Protein AF-A0A655S764-F1 (afdb_monomer_lite)

Structure (mmCIF, N/CA/C/O backbone):
data_AF-A0A655S764-F1
#
_entry.id   AF-A0A655S764-F1
#
loop_
_atom_site.group_PDB
_atom_site.id
_atom_site.type_symbol
_atom_site.label_atom_id
_atom_site.label_alt_id
_atom_site.label_comp_id
_atom_site.label_asym_id
_atom_site.label_entity_id
_atom_site.label_seq_id
_atom_site.pdbx_PDB_ins_code
_atom_site.Cartn_x
_atom_site.Cartn_y
_atom_site.Cartn_z
_atom_site.occupancy
_atom_site.B_iso_or_equiv
_atom_site.auth_seq_id
_atom_site.auth_comp_id
_atom_site.auth_asym_id
_atom_site.auth_atom_id
_atom_site.pdbx_PDB_model_num
ATOM 1 N N . MET A 1 1 ? -1.999 -10.473 -7.820 1.00 70.88 1 MET A N 1
ATOM 2 C CA . MET A 1 1 ? -1.088 -10.090 -6.721 1.00 70.88 1 MET A CA 1
ATOM 3 C C . MET A 1 1 ? -1.193 -8.606 -6.363 1.00 70.88 1 MET A C 1
ATOM 5 O O . MET A 1 1 ? -2.042 -8.301 -5.543 1.00 70.88 1 MET A O 1
ATOM 9 N N . ALA A 1 2 ? -0.481 -7.666 -7.001 1.00 78.88 2 ALA A N 1
ATOM 10 C CA . ALA A 1 2 ? -0.452 -6.256 -6.553 1.00 78.88 2 ALA A CA 1
ATOM 11 C C . ALA A 1 2 ? -1.817 -5.533 -6.508 1.00 78.88 2 ALA A C 1
ATOM 13 O O . ALA A 1 2 ? -2.106 -4.785 -5.582 1.00 78.88 2 ALA A O 1
ATOM 14 N N . ARG A 1 3 ? -2.701 -5.776 -7.486 1.00 81.31 3 ARG A N 1
ATOM 15 C CA . ARG A 1 3 ? -4.055 -5.191 -7.479 1.00 81.31 3 ARG A CA 1
ATOM 16 C C . ARG A 1 3 ? -4.928 -5.774 -6.362 1.00 81.31 3 ARG A C 1
ATOM 18 O O . ARG A 1 3 ? -5.707 -5.053 -5.760 1.00 81.31 3 ARG A O 1
ATOM 25 N N . GLN A 1 4 ? -4.785 -7.069 -6.081 1.00 86.19 4 GLN A N 1
ATOM 26 C CA . GLN A 1 4 ? -5.540 -7.750 -5.024 1.00 86.19 4 GLN A CA 1
ATOM 27 C C . GLN A 1 4 ? -5.069 -7.318 -3.636 1.00 86.19 4 GLN A C 1
ATOM 29 O O . GLN A 1 4 ? -5.908 -7.109 -2.769 1.00 86.19 4 GLN A O 1
ATOM 34 N N . SER A 1 5 ? -3.760 -7.124 -3.440 1.00 84.19 5 SER A N 1
ATOM 35 C CA . SER A 1 5 ? -3.232 -6.621 -2.169 1.00 84.19 5 SER A CA 1
ATOM 36 C C . SER A 1 5 ? -3.708 -5.194 -1.890 1.00 84.19 5 SER A C 1
ATOM 38 O O . SER A 1 5 ? -4.093 -4.898 -0.769 1.00 84.19 5 SER A O 1
ATOM 40 N N . LEU A 1 6 ? -3.790 -4.339 -2.917 1.00 87.81 6 LEU A N 1
ATOM 41 C CA . LEU A 1 6 ? -4.316 -2.975 -2.781 1.00 87.81 6 LEU A CA 1
ATOM 42 C C . LEU A 1 6 ? -5.794 -2.977 -2.352 1.00 87.81 6 LEU A C 1
ATOM 44 O O . LEU A 1 6 ? -6.163 -2.286 -1.406 1.00 87.81 6 LEU A O 1
ATOM 48 N N . TRP A 1 7 ? -6.628 -3.812 -2.981 1.00 88.62 7 TRP A N 1
ATOM 49 C CA . TRP A 1 7 ? -8.026 -3.983 -2.568 1.00 88.62 7 TRP A CA 1
ATOM 50 C C . TRP A 1 7 ? -8.163 -4.568 -1.159 1.00 88.62 7 TRP A C 1
ATOM 52 O O . TRP A 1 7 ? -9.036 -4.133 -0.412 1.00 88.62 7 TRP A O 1
ATOM 62 N N . ALA A 1 8 ? -7.290 -5.501 -0.772 1.00 88.94 8 ALA A N 1
ATOM 63 C CA . ALA A 1 8 ? -7.272 -6.056 0.579 1.00 88.94 8 ALA A CA 1
ATOM 64 C C . ALA A 1 8 ? -6.916 -4.992 1.631 1.00 88.94 8 ALA A C 1
ATOM 66 O O . ALA A 1 8 ? -7.581 -4.922 2.663 1.00 88.94 8 ALA A O 1
ATOM 67 N N . THR A 1 9 ? -5.936 -4.121 1.360 1.00 91.12 9 THR A N 1
ATOM 68 C CA . THR A 1 9 ? -5.614 -2.987 2.241 1.00 91.12 9 THR A CA 1
ATOM 69 C C . THR A 1 9 ? -6.788 -2.017 2.361 1.00 91.12 9 THR A C 1
ATOM 71 O O . THR A 1 9 ? -7.130 -1.616 3.470 1.00 91.12 9 THR A O 1
ATOM 74 N N . VAL A 1 10 ? -7.429 -1.658 1.243 1.00 91.50 10 VAL A N 1
ATOM 75 C CA . VAL A 1 10 ? -8.591 -0.751 1.251 1.00 91.50 10 VAL A CA 1
ATOM 76 C C . VAL A 1 10 ? -9.727 -1.341 2.079 1.00 91.50 10 VAL A C 1
ATOM 78 O O . VAL A 1 10 ? -10.268 -0.653 2.940 1.00 91.50 10 VAL A O 1
ATOM 81 N N . LEU A 1 11 ? -10.056 -2.617 1.866 1.00 93.19 11 LEU A N 1
ATOM 82 C CA . LEU A 1 11 ? -11.119 -3.297 2.601 1.00 93.19 11 LEU A CA 1
ATOM 83 C C . LEU A 1 11 ? -10.797 -3.378 4.098 1.00 93.19 11 LEU A C 1
ATOM 85 O O . LEU A 1 11 ? -11.665 -3.074 4.912 1.00 93.19 11 LEU A O 1
ATOM 89 N N . TYR A 1 12 ? -9.554 -3.709 4.462 1.00 92.06 12 TYR A N 1
ATOM 90 C CA . TYR A 1 12 ? -9.094 -3.701 5.853 1.00 92.06 12 TYR A CA 1
ATOM 91 C C . TYR A 1 12 ? -9.304 -2.328 6.503 1.00 92.06 12 TYR A C 1
ATOM 93 O O . TYR A 1 12 ? -9.999 -2.230 7.513 1.00 92.06 12 TYR A O 1
ATOM 101 N N . CYS A 1 13 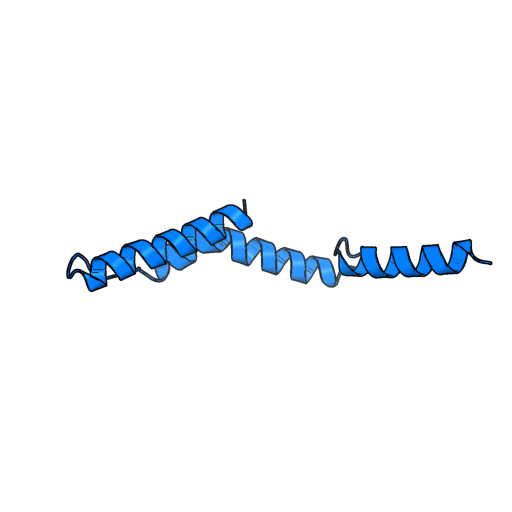? -8.784 -1.255 5.900 1.00 93.12 13 CYS A N 1
ATOM 102 C CA . CYS A 1 13 ? -8.929 0.086 6.463 1.00 93.12 13 CYS A CA 1
ATOM 103 C C . CYS A 1 13 ? -10.402 0.490 6.600 1.00 93.12 13 CYS A C 1
ATOM 105 O O . CYS A 1 13 ? -10.805 1.016 7.634 1.00 93.12 13 CYS A O 1
ATOM 107 N N . PHE A 1 14 ? -11.218 0.205 5.582 1.00 93.62 14 PHE A N 1
ATOM 10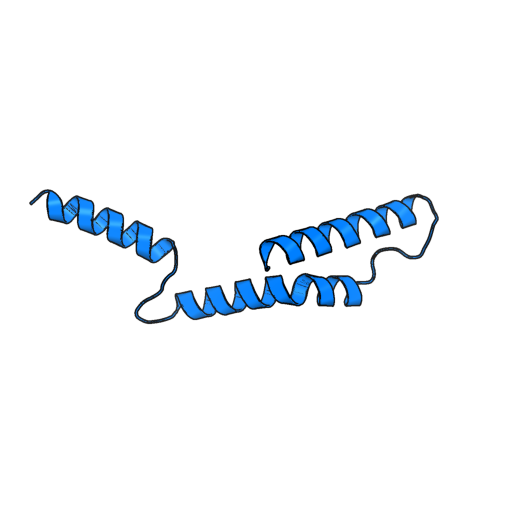8 C CA . PHE A 1 14 ? -12.624 0.599 5.564 1.00 93.62 14 PHE A CA 1
ATOM 109 C C . PHE A 1 14 ? -13.452 -0.143 6.619 1.00 93.62 14 PHE A C 1
ATOM 111 O O . PHE A 1 14 ? -14.249 0.473 7.322 1.00 93.62 14 PHE A O 1
ATOM 118 N N . VAL A 1 15 ? -13.248 -1.455 6.766 1.00 92.62 15 VAL A N 1
ATOM 119 C CA . VAL A 1 15 ? -13.971 -2.272 7.752 1.00 92.62 15 VAL A CA 1
ATOM 120 C C . VAL A 1 15 ? -13.576 -1.886 9.175 1.00 92.62 15 VAL A C 1
ATOM 122 O O . VAL A 1 15 ? -14.453 -1.711 10.019 1.00 92.62 15 VAL A O 1
ATOM 125 N N . PHE A 1 16 ? -12.283 -1.720 9.451 1.00 89.88 16 PHE A N 1
ATOM 126 C CA . PHE A 1 16 ? -11.817 -1.418 10.804 1.00 89.88 16 PHE A CA 1
ATOM 127 C C . PHE A 1 16 ? -12.135 0.017 11.241 1.00 89.88 16 PHE A C 1
ATOM 129 O O . PHE A 1 16 ? -12.486 0.225 12.403 1.00 89.88 16 PHE A O 1
ATOM 136 N N . GLU A 1 17 ? -12.118 0.994 10.332 1.00 91.44 17 GLU A N 1
ATOM 137 C CA . GLU A 1 17 ? -12.614 2.341 10.647 1.00 91.44 17 GLU A CA 1
ATOM 138 C C . GLU A 1 17 ? -14.139 2.390 10.785 1.00 91.44 17 GLU A C 1
ATOM 140 O O . GLU A 1 17 ? -14.664 3.081 11.658 1.00 91.44 17 GLU A O 1
ATOM 145 N N . PHE A 1 18 ? -14.877 1.599 10.003 1.00 90.81 18 PHE A N 1
ATOM 146 C CA . PHE A 1 18 ? -16.324 1.484 10.183 1.00 90.81 18 PHE A CA 1
ATOM 147 C C . PHE A 1 18 ? -16.695 0.868 11.541 1.00 90.81 18 PHE A C 1
ATOM 149 O O . PHE A 1 18 ? -17.627 1.329 12.204 1.00 90.81 18 PHE A O 1
ATOM 156 N N . LEU A 1 19 ? -15.955 -0.151 11.984 1.00 89.62 19 LEU A N 1
ATOM 157 C CA . LEU A 1 19 ? -16.128 -0.750 13.310 1.00 89.62 19 LEU A CA 1
ATOM 158 C C . LEU A 1 19 ? -15.821 0.261 14.422 1.00 89.62 19 LEU A C 1
ATOM 160 O O . LEU A 1 19 ? -16.622 0.403 15.350 1.00 89.62 19 LEU A O 1
ATOM 164 N N . LYS A 1 20 ? -14.744 1.043 14.276 1.00 90.31 20 LYS A N 1
ATOM 165 C CA . LYS A 1 20 ? -14.416 2.142 15.194 1.00 90.31 20 LYS A CA 1
ATOM 166 C C . LYS A 1 20 ? -15.533 3.181 15.271 1.00 90.31 20 LYS A C 1
ATOM 168 O O . LYS A 1 20 ? -15.903 3.589 16.369 1.00 90.31 20 LYS A O 1
ATOM 173 N N . ALA A 1 21 ? -16.116 3.571 14.137 1.00 90.62 21 ALA A N 1
ATOM 174 C CA . ALA A 1 21 ? -17.235 4.515 14.097 1.00 90.62 21 ALA A CA 1
ATOM 175 C C . ALA A 1 21 ? -18.483 3.998 14.839 1.00 90.62 21 ALA A C 1
ATOM 177 O O . ALA A 1 21 ? -19.262 4.790 15.366 1.00 90.62 21 ALA A O 1
ATOM 178 N N . LYS A 1 22 ? -18.656 2.674 14.932 1.00 91.44 22 LYS A N 1
ATOM 179 C CA . LYS A 1 22 ? -19.701 2.021 15.738 1.00 91.44 22 LYS A CA 1
ATOM 180 C C . LYS A 1 22 ? -19.321 1.809 17.210 1.00 91.44 22 LYS A C 1
ATOM 182 O O . LYS A 1 22 ? -20.080 1.181 17.943 1.00 91.44 22 LYS A O 1
ATOM 187 N N . GLY A 1 23 ? -18.168 2.314 17.649 1.00 88.06 23 GLY A N 1
ATOM 188 C CA . GLY A 1 23 ? -17.668 2.148 19.015 1.00 88.06 23 GLY A CA 1
ATOM 189 C C . GLY A 1 23 ? -17.084 0.762 19.301 1.00 88.06 23 GLY A C 1
ATOM 190 O O . GLY A 1 23 ? -16.906 0.409 20.465 1.00 88.06 23 GLY A O 1
ATOM 191 N N . MET A 1 24 ? -16.795 -0.036 18.266 1.00 77.38 24 MET A N 1
ATOM 192 C CA . MET A 1 24 ? -16.230 -1.379 18.400 1.00 77.38 24 MET A CA 1
ATOM 193 C C . MET A 1 24 ? -14.778 -1.396 17.901 1.00 77.38 24 MET A C 1
ATOM 195 O O . MET A 1 24 ? -14.515 -1.270 16.708 1.00 77.38 24 MET A O 1
ATOM 199 N N . GLY A 1 25 ? -13.823 -1.593 18.814 1.00 82.00 25 GLY A N 1
ATOM 200 C CA . GLY A 1 25 ? -12.391 -1.661 18.492 1.00 82.00 25 GLY A CA 1
ATOM 201 C C . GLY A 1 25 ? -11.694 -0.298 18.390 1.00 82.00 25 GLY A C 1
ATOM 202 O O . GLY A 1 25 ? -12.263 0.745 18.704 1.00 82.00 25 GLY A O 1
ATOM 203 N N . THR A 1 26 ? -10.421 -0.314 17.987 1.00 84.6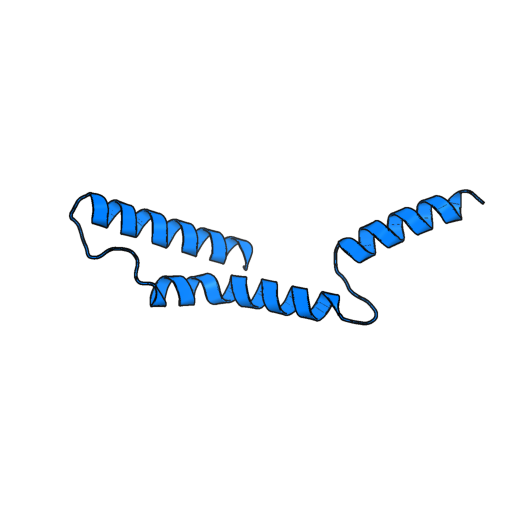2 26 THR A N 1
ATOM 204 C CA . THR A 1 26 ? -9.516 0.855 18.011 1.00 84.62 26 THR A CA 1
ATOM 205 C C . THR A 1 26 ? -9.345 1.549 16.650 1.00 84.62 26 THR A C 1
ATOM 207 O O . THR A 1 26 ? -8.861 2.687 16.597 1.00 84.62 26 THR A O 1
ATOM 210 N N . GLY A 1 27 ? -9.790 0.915 15.560 1.00 87.88 27 GLY A N 1
ATOM 211 C CA . GLY A 1 27 ? -9.617 1.387 14.181 1.00 87.88 27 GLY A CA 1
ATOM 212 C C . GLY A 1 27 ? -8.605 0.572 13.389 1.00 87.88 27 GLY A C 1
ATOM 213 O O . GLY A 1 27 ? -8.191 -0.509 13.811 1.00 87.88 27 GLY A O 1
ATOM 214 N N . ALA A 1 28 ? -8.230 1.083 12.218 1.00 88.25 28 ALA A N 1
ATOM 215 C CA . ALA A 1 28 ? -7.264 0.415 11.355 1.00 88.25 28 ALA A CA 1
ATOM 216 C C . ALA A 1 28 ? -5.827 0.670 11.840 1.00 88.25 28 ALA A C 1
ATOM 218 O O . ALA A 1 28 ? -5.375 1.812 11.894 1.00 88.25 28 ALA A O 1
ATOM 219 N N . ASP A 1 29 ? -5.091 -0.398 12.159 1.00 89.06 29 ASP A N 1
ATOM 220 C CA . ASP A 1 29 ? -3.671 -0.289 12.516 1.00 89.06 29 ASP A CA 1
ATOM 221 C C . ASP A 1 29 ? -2.810 0.041 11.271 1.00 89.06 29 ASP A C 1
ATOM 223 O O . ASP A 1 29 ? -2.844 -0.720 10.288 1.00 89.06 29 ASP A O 1
ATOM 227 N N . PRO A 1 30 ? -2.019 1.134 11.296 1.00 86.56 30 PRO A N 1
ATOM 228 C CA . PRO A 1 30 ? -1.151 1.527 10.188 1.00 86.56 30 PRO A CA 1
ATOM 229 C C . PRO A 1 30 ? -0.058 0.500 9.857 1.00 86.56 30 PRO A C 1
ATOM 231 O O . PRO A 1 30 ? 0.307 0.370 8.686 1.00 86.56 30 PRO A O 1
ATOM 234 N N . TYR A 1 31 ? 0.446 -0.263 10.828 1.00 90.00 31 TYR A N 1
ATOM 235 C CA . TYR A 1 31 ? 1.458 -1.296 10.591 1.00 90.00 31 TYR A CA 1
ATOM 236 C C . TYR A 1 31 ? 0.879 -2.475 9.803 1.00 90.00 31 TYR A C 1
ATOM 238 O O . TYR A 1 31 ? 1.509 -2.969 8.865 1.00 90.00 31 TYR A O 1
ATOM 246 N N . ILE A 1 32 ? -0.354 -2.882 10.117 1.00 89.19 32 ILE A N 1
ATOM 247 C CA . ILE A 1 32 ? -1.054 -3.958 9.399 1.00 89.19 32 ILE A CA 1
ATOM 248 C C . ILE A 1 32 ? -1.442 -3.499 7.988 1.00 89.19 32 ILE A C 1
ATOM 250 O O . ILE A 1 32 ? -1.235 -4.233 7.017 1.00 89.19 32 ILE A O 1
ATOM 254 N N . ALA A 1 33 ? -1.936 -2.266 7.843 1.00 89.50 33 ALA A N 1
ATOM 255 C CA . ALA A 1 33 ? -2.221 -1.683 6.532 1.00 89.50 33 ALA A CA 1
ATOM 256 C C . ALA A 1 33 ? -0.949 -1.569 5.665 1.00 89.50 33 ALA A C 1
ATOM 258 O O . ALA A 1 33 ? -0.974 -1.858 4.462 1.00 89.50 33 ALA A O 1
ATOM 259 N N . GLY A 1 34 ? 0.182 -1.211 6.279 1.00 87.44 34 GLY A N 1
ATOM 260 C CA . GLY A 1 34 ? 1.499 -1.184 5.642 1.00 87.44 34 GLY A CA 1
ATOM 261 C C . GLY A 1 34 ? 1.939 -2.564 5.154 1.00 87.44 34 GLY A C 1
ATOM 262 O O . GLY A 1 34 ? 2.318 -2.719 3.993 1.00 87.44 34 GLY A O 1
ATOM 263 N N . LEU A 1 35 ? 1.805 -3.592 5.993 1.00 90.56 35 LEU A N 1
ATOM 264 C CA . LEU A 1 35 ? 2.156 -4.966 5.631 1.00 90.56 35 LEU A CA 1
ATOM 265 C C . LEU A 1 35 ? 1.287 -5.504 4.480 1.00 90.56 35 LEU A C 1
ATOM 267 O O . LEU A 1 35 ? 1.809 -6.089 3.531 1.00 90.56 35 LEU A O 1
ATOM 271 N N . LEU A 1 36 ? -0.024 -5.248 4.510 1.00 89.88 36 LEU A N 1
ATOM 272 C CA . LEU A 1 36 ? -0.945 -5.640 3.435 1.00 89.88 36 LEU A CA 1
ATOM 273 C C . LEU A 1 36 ? -0.661 -4.907 2.117 1.00 89.88 36 LEU A C 1
ATOM 275 O O . LEU A 1 36 ? -0.821 -5.486 1.042 1.00 89.88 36 LEU A O 1
ATOM 279 N N . SER A 1 37 ? -0.233 -3.644 2.186 1.00 89.94 37 SER A N 1
ATOM 280 C CA . SER A 1 37 ? 0.073 -2.843 0.996 1.00 89.94 37 SER A CA 1
ATOM 281 C C . SER A 1 37 ? 1.488 -3.061 0.458 1.00 89.94 37 SER A C 1
ATOM 283 O O . SER A 1 37 ? 1.755 -2.689 -0.687 1.00 89.94 37 SER A O 1
ATOM 285 N N . ALA A 1 38 ? 2.380 -3.717 1.208 1.00 88.94 38 ALA A N 1
ATOM 286 C CA . ALA A 1 38 ? 3.765 -3.978 0.810 1.00 88.94 38 ALA A CA 1
ATOM 287 C C . ALA A 1 38 ? 3.930 -4.571 -0.611 1.00 88.94 38 ALA A C 1
ATOM 289 O O . ALA A 1 38 ? 4.794 -4.082 -1.347 1.00 88.94 38 ALA A O 1
ATOM 290 N N . PRO A 1 39 ? 3.097 -5.531 -1.078 1.00 86.06 39 PRO A N 1
ATOM 291 C CA . PRO A 1 39 ? 3.179 -6.057 -2.445 1.00 86.06 39 PRO A CA 1
ATOM 292 C C . PRO A 1 39 ? 2.772 -5.031 -3.516 1.00 86.06 39 PRO A C 1
ATOM 294 O O . PRO A 1 39 ? 3.236 -5.091 -4.655 1.00 86.06 39 PRO A O 1
ATOM 297 N N . ALA A 1 40 ? 1.883 -4.092 -3.177 1.00 87.12 40 ALA A N 1
ATOM 298 C CA . ALA A 1 40 ? 1.453 -3.034 -4.088 1.00 87.12 40 ALA A CA 1
ATOM 299 C C . ALA A 1 40 ? 2.540 -1.961 -4.230 1.00 87.12 40 ALA A C 1
ATOM 301 O O . ALA A 1 40 ? 2.852 -1.552 -5.350 1.00 87.12 40 ALA A O 1
ATOM 302 N N . TRP A 1 41 ? 3.163 -1.564 -3.117 1.00 83.56 41 TRP A N 1
ATOM 303 C CA . TRP A 1 41 ? 4.282 -0.619 -3.114 1.00 83.56 41 TRP A CA 1
ATOM 304 C C . TRP A 1 41 ? 5.508 -1.171 -3.836 1.00 83.56 41 TRP A C 1
ATOM 306 O O . TRP A 1 41 ? 6.093 -0.474 -4.661 1.00 83.56 41 TRP A O 1
ATOM 316 N N . THR A 1 42 ? 5.862 -2.437 -3.602 1.00 87.69 42 THR A N 1
ATOM 317 C CA . THR A 1 42 ? 6.961 -3.090 -4.333 1.00 87.69 42 THR A CA 1
ATOM 318 C C . THR A 1 42 ? 6.670 -3.198 -5.823 1.00 87.69 42 THR A C 1
ATOM 320 O O . THR A 1 42 ? 7.549 -2.898 -6.624 1.00 87.69 42 THR A O 1
ATOM 323 N N . TYR A 1 43 ? 5.444 -3.543 -6.227 1.00 84.00 43 TYR A N 1
ATOM 324 C CA . TYR A 1 43 ? 5.072 -3.565 -7.644 1.00 84.00 43 TYR A CA 1
ATOM 325 C C . TYR A 1 43 ? 5.1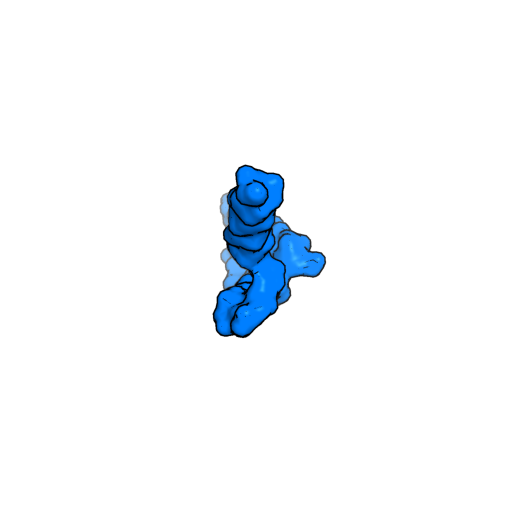72 -2.183 -8.307 1.00 84.00 43 TYR A C 1
ATOM 327 O O . TYR A 1 43 ? 5.701 -2.071 -9.415 1.00 84.00 43 TYR A O 1
ATOM 335 N N . LEU A 1 44 ? 4.694 -1.128 -7.639 1.00 83.31 44 LEU A N 1
ATOM 336 C CA . LEU A 1 44 ? 4.814 0.244 -8.138 1.00 83.31 44 LEU A CA 1
ATOM 337 C C . LEU A 1 44 ? 6.279 0.683 -8.216 1.00 83.31 44 LEU A C 1
ATOM 339 O O . LEU A 1 44 ? 6.692 1.212 -9.243 1.00 83.31 44 LEU A O 1
ATOM 343 N N . GLY A 1 45 ? 7.076 0.407 -7.183 1.00 83.56 45 GLY A N 1
ATOM 344 C CA . GLY A 1 45 ? 8.505 0.718 -7.159 1.00 83.56 45 GLY A CA 1
ATOM 345 C C . GLY A 1 45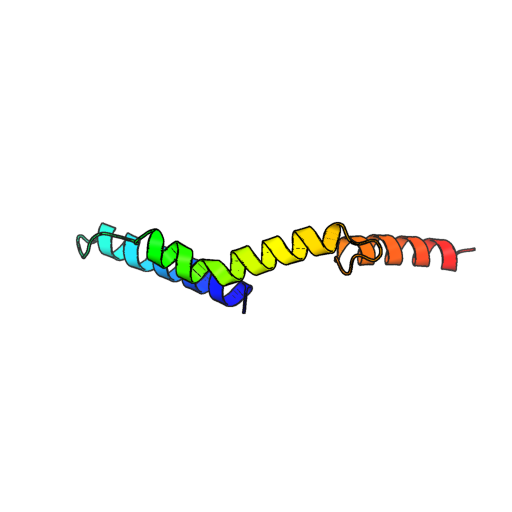 ? 9.279 0.011 -8.272 1.00 83.56 45 GLY A C 1
ATOM 346 O O . GLY A 1 45 ? 9.996 0.661 -9.031 1.00 83.56 45 GLY A O 1
ATOM 347 N N . LEU A 1 46 ? 9.075 -1.298 -8.438 1.00 82.94 46 LEU A N 1
ATOM 348 C CA . LEU A 1 46 ? 9.733 -2.082 -9.486 1.00 82.94 46 LEU A CA 1
ATOM 349 C C . LEU A 1 46 ? 9.347 -1.588 -10.886 1.00 82.94 46 LEU A C 1
ATOM 351 O O . LEU A 1 46 ? 10.189 -1.526 -11.776 1.00 82.94 46 LEU A O 1
ATOM 355 N N . ARG A 1 47 ? 8.084 -1.190 -11.080 1.00 77.00 47 ARG A N 1
ATOM 356 C CA . ARG A 1 47 ? 7.607 -0.632 -12.351 1.00 77.00 47 ARG A CA 1
ATOM 357 C C . ARG A 1 47 ? 8.168 0.759 -12.635 1.00 77.00 47 ARG A C 1
ATOM 359 O O . ARG A 1 47 ? 8.391 1.085 -13.798 1.00 77.00 47 ARG A O 1
ATOM 366 N N . THR A 1 48 ? 8.392 1.564 -11.603 1.00 78.25 48 THR A N 1
ATOM 367 C CA . THR A 1 48 ? 9.067 2.855 -11.750 1.00 78.25 48 THR A CA 1
ATOM 368 C C . THR A 1 48 ? 10.519 2.650 -12.167 1.00 78.25 48 THR A C 1
ATOM 370 O O . THR A 1 48 ? 10.964 3.292 -13.112 1.00 78.25 48 THR A O 1
ATOM 373 N N . LEU A 1 49 ? 11.229 1.700 -11.550 1.00 78.62 49 LEU A N 1
ATOM 374 C CA . LEU A 1 49 ? 12.602 1.349 -11.930 1.00 78.62 49 LEU A CA 1
ATOM 375 C C . LEU A 1 49 ? 12.692 0.777 -13.356 1.00 78.62 49 LEU A C 1
ATOM 377 O O . LEU A 1 49 ? 13.569 1.177 -14.115 1.00 78.62 49 LEU A O 1
ATOM 381 N N . ASP A 1 50 ? 11.751 -0.085 -13.755 1.00 72.06 50 ASP A N 1
ATOM 382 C CA . ASP A 1 50 ? 11.658 -0.626 -15.124 1.00 72.06 50 ASP A CA 1
ATOM 383 C C . ASP A 1 50 ? 11.391 0.469 -16.180 1.00 72.06 50 ASP A C 1
ATOM 385 O O . ASP A 1 50 ? 11.757 0.328 -17.346 1.00 72.06 50 ASP A O 1
ATOM 389 N N . GLY A 1 51 ? 10.796 1.599 -15.782 1.00 69.44 51 GLY A N 1
ATOM 390 C CA . GLY A 1 51 ? 10.590 2.763 -16.648 1.00 69.44 51 GLY A CA 1
ATOM 391 C C . GLY A 1 51 ? 11.875 3.507 -17.027 1.00 69.44 51 GLY A C 1
ATOM 392 O O . GLY A 1 51 ? 11.899 4.157 -18.070 1.00 69.44 51 GLY A O 1
ATOM 393 N N . PHE A 1 52 ? 12.937 3.385 -16.224 1.00 70.75 52 PHE A N 1
ATOM 394 C CA . PHE A 1 52 ? 14.247 3.999 -16.480 1.00 70.75 52 PHE A CA 1
ATOM 395 C C . PHE A 1 52 ? 15.212 3.083 -17.248 1.00 70.75 52 PHE A C 1
ATOM 397 O O . PHE A 1 52 ? 16.335 3.487 -17.549 1.00 70.75 52 PHE A O 1
ATOM 404 N N . ALA A 1 53 ? 14.807 1.852 -17.571 1.00 74.31 53 ALA A N 1
ATOM 405 C CA . ALA A 1 53 ? 15.639 0.933 -18.337 1.00 74.31 53 ALA A CA 1
ATOM 406 C C . ALA A 1 53 ? 15.761 1.375 -19.816 1.00 74.31 53 ALA A C 1
ATOM 408 O O . ALA A 1 53 ? 14.806 1.933 -20.357 1.00 74.31 53 ALA A O 1
ATOM 409 N N . PRO A 1 54 ? 16.879 1.070 -20.515 1.00 67.19 54 PRO A N 1
ATOM 410 C CA . PRO A 1 54 ? 17.080 1.416 -21.932 1.00 67.19 54 PRO A CA 1
ATOM 411 C C . PRO A 1 54 ? 16.028 0.830 -22.891 1.00 67.19 54 PRO A C 1
ATOM 413 O O . PRO A 1 54 ? 15.793 1.380 -23.962 1.00 67.19 54 PRO A O 1
ATOM 416 N N . TYR A 1 55 ? 15.379 -0.270 -22.494 1.00 66.31 55 TYR A N 1
ATOM 417 C CA . TYR A 1 55 ? 14.273 -0.908 -23.215 1.00 66.31 55 TYR A CA 1
ATOM 418 C C . TYR A 1 55 ? 13.072 -1.095 -22.278 1.00 66.31 55 TYR A C 1
ATOM 420 O O . TYR A 1 55 ? 12.805 -2.210 -21.818 1.00 66.31 55 TYR A O 1
ATOM 428 N N . PRO A 1 56 ? 12.355 -0.012 -21.945 1.00 61.78 56 PRO A N 1
ATOM 429 C CA . PRO A 1 56 ? 11.325 -0.059 -20.923 1.00 61.78 56 PRO A CA 1
ATOM 430 C C . PRO A 1 56 ? 10.110 -0.841 -21.438 1.00 61.78 56 PRO A C 1
ATOM 432 O O . PRO A 1 56 ? 9.531 -0.516 -22.477 1.00 61.78 56 PRO A O 1
ATOM 435 N N . LYS A 1 57 ? 9.652 -1.852 -20.687 1.00 61.91 57 LYS A N 1
ATOM 436 C CA . LYS A 1 57 ? 8.436 -2.626 -21.028 1.00 61.91 57 LYS A CA 1
ATOM 437 C C . LYS A 1 57 ? 7.139 -1.939 -20.572 1.00 61.91 57 LYS A C 1
ATOM 439 O O . LYS A 1 57 ? 6.055 -2.537 -20.561 1.00 61.91 57 LYS A O 1
ATOM 444 N N . GLY A 1 58 ? 7.238 -0.658 -20.215 1.00 63.78 58 GLY A N 1
ATOM 445 C CA . GLY A 1 58 ? 6.137 0.218 -19.831 1.00 63.78 58 GLY A CA 1
ATOM 446 C C . GLY A 1 58 ? 5.132 0.460 -20.963 1.00 63.78 58 GLY A C 1
ATOM 447 O O . GLY A 1 58 ? 5.473 0.476 -22.142 1.00 63.78 58 GLY A O 1
ATOM 448 N N . SER A 1 59 ? 3.864 0.693 -20.608 1.00 60.03 59 SER A N 1
ATOM 449 C CA . SER A 1 59 ? 2.804 0.983 -21.589 1.00 60.03 59 SER A CA 1
ATOM 450 C C . SER A 1 59 ? 3.047 2.282 -22.364 1.00 60.03 59 SER A C 1
ATOM 452 O O . SER A 1 59 ? 2.581 2.396 -23.490 1.00 60.03 59 SER A O 1
ATOM 454 N N . GLY A 1 60 ? 3.804 3.231 -21.797 1.00 61.59 60 GLY A N 1
ATOM 455 C CA . GLY A 1 60 ? 4.217 4.452 -22.492 1.00 61.59 60 GLY A CA 1
ATOM 456 C C . GLY A 1 60 ? 5.095 4.159 -23.709 1.00 61.59 60 GLY A C 1
ATOM 457 O O . GLY A 1 60 ? 4.830 4.678 -24.784 1.00 61.59 60 GLY A O 1
ATOM 458 N N . HIS A 1 61 ? 6.055 3.233 -23.591 1.00 61.28 61 HIS A N 1
ATOM 459 C CA . HIS A 1 61 ? 6.880 2.815 -24.727 1.00 61.28 61 HIS A CA 1
ATOM 460 C C . HIS A 1 61 ? 6.045 2.120 -25.808 1.00 61.28 61 HIS A C 1
ATOM 462 O O . HIS A 1 61 ? 6.277 2.347 -26.989 1.00 61.28 61 HIS A O 1
ATOM 468 N N . LYS A 1 62 ? 5.024 1.341 -25.414 1.00 62.12 62 LYS A N 1
ATOM 469 C CA . LYS A 1 62 ? 4.079 0.688 -26.340 1.00 62.12 62 LYS A CA 1
ATOM 470 C C . LYS A 1 62 ? 3.205 1.685 -27.105 1.00 62.12 62 LYS A C 1
ATOM 472 O O . LYS A 1 62 ? 2.945 1.480 -28.282 1.00 62.12 62 LYS A O 1
ATOM 477 N N . ALA A 1 63 ? 2.764 2.761 -26.454 1.00 65.12 63 ALA A N 1
ATOM 478 C CA . ALA A 1 63 ? 1.991 3.812 -27.112 1.00 65.12 63 ALA A CA 1
ATOM 479 C C . ALA A 1 63 ? 2.859 4.610 -28.098 1.00 65.12 63 ALA A C 1
ATOM 481 O O . ALA A 1 63 ? 2.455 4.819 -29.239 1.00 65.12 63 ALA A O 1
ATOM 482 N N . THR A 1 64 ? 4.075 4.991 -27.697 1.00 66.56 64 THR A N 1
ATOM 483 C CA . THR A 1 64 ? 5.003 5.721 -28.572 1.00 66.56 64 THR A CA 1
ATOM 484 C C . THR A 1 64 ? 5.445 4.877 -29.769 1.00 66.56 64 THR A C 1
ATOM 486 O O . THR A 1 64 ? 5.458 5.378 -30.889 1.00 66.56 64 THR A O 1
ATOM 489 N N . SER A 1 65 ? 5.748 3.590 -29.570 1.00 63.66 65 SER A N 1
ATOM 490 C CA . SER A 1 65 ? 6.099 2.678 -30.673 1.00 63.66 65 SER A CA 1
ATOM 491 C C . SER A 1 65 ? 4.927 2.433 -31.624 1.00 63.66 65 SER A C 1
ATOM 493 O O . SER A 1 65 ? 5.122 2.528 -32.829 1.00 63.66 65 SER A O 1
ATOM 495 N N . ALA A 1 66 ? 3.701 2.250 -31.121 1.00 70.50 66 ALA A N 1
ATOM 496 C CA . ALA A 1 66 ? 2.519 2.114 -31.976 1.00 70.50 66 ALA A CA 1
ATOM 497 C C . ALA A 1 66 ? 2.260 3.360 -32.848 1.00 70.50 66 ALA A C 1
ATOM 499 O O . ALA A 1 66 ? 1.882 3.233 -34.011 1.00 70.50 66 ALA A O 1
ATOM 500 N N . VAL A 1 67 ? 2.486 4.565 -32.312 1.00 73.81 67 VAL A N 1
ATOM 501 C CA . VAL A 1 67 ? 2.358 5.816 -33.081 1.00 73.81 67 VAL A CA 1
ATOM 502 C C . VAL A 1 67 ? 3.466 5.939 -34.130 1.00 73.81 67 VAL A C 1
ATOM 504 O O . VAL A 1 67 ? 3.191 6.302 -35.271 1.00 73.81 67 VAL A O 1
ATOM 507 N N . VAL A 1 68 ? 4.710 5.611 -33.775 1.00 75.50 68 VAL A N 1
ATOM 508 C CA . VAL A 1 68 ? 5.846 5.646 -34.711 1.00 75.50 68 VAL A CA 1
ATOM 509 C C . VAL A 1 68 ? 5.676 4.626 -35.842 1.00 75.50 68 VAL A C 1
ATOM 511 O O . VAL A 1 68 ? 5.924 4.970 -36.998 1.00 75.50 68 VAL A O 1
ATOM 514 N N . ASP A 1 69 ? 5.200 3.416 -35.549 1.00 74.19 69 ASP A N 1
ATOM 515 C CA . ASP A 1 69 ? 4.927 2.383 -36.558 1.00 74.19 69 ASP A CA 1
ATOM 516 C C . ASP A 1 69 ? 3.774 2.781 -37.488 1.00 74.19 69 ASP A C 1
ATOM 518 O O . ASP A 1 69 ? 3.866 2.590 -38.701 1.00 74.19 69 ASP A O 1
ATOM 522 N N . ALA A 1 70 ? 2.721 3.413 -36.958 1.00 76.12 70 ALA A N 1
ATOM 523 C CA . ALA A 1 70 ? 1.615 3.926 -37.768 1.00 76.12 70 ALA A CA 1
ATOM 524 C C . ALA A 1 70 ? 2.041 5.057 -38.724 1.00 76.12 70 ALA A C 1
ATOM 526 O O . ALA A 1 70 ? 1.473 5.197 -39.807 1.00 76.12 70 ALA A O 1
ATOM 527 N N . ILE A 1 71 ? 3.034 5.867 -38.339 1.00 76.12 71 ILE A N 1
ATOM 528 C CA . ILE A 1 71 ? 3.596 6.922 -39.195 1.00 76.12 71 ILE A CA 1
ATOM 529 C C . ILE A 1 71 ? 4.540 6.321 -40.247 1.00 76.12 71 ILE A C 1
ATOM 531 O O . ILE A 1 71 ? 4.468 6.707 -41.412 1.00 76.12 71 ILE A O 1
ATOM 535 N N . LYS A 1 72 ? 5.387 5.352 -39.871 1.00 73.00 72 LYS A N 1
ATOM 536 C CA . LYS A 1 72 ? 6.319 4.683 -40.796 1.00 73.00 72 LYS A CA 1
ATOM 537 C C . LYS A 1 72 ? 5.625 3.806 -41.835 1.00 73.00 72 LYS A C 1
ATOM 539 O O . LYS A 1 72 ? 6.071 3.784 -42.970 1.00 73.00 72 LYS A O 1
ATOM 544 N N . GLY A 1 73 ? 4.529 3.131 -41.485 1.00 66.12 73 GLY A N 1
ATOM 545 C CA . GLY A 1 73 ? 3.733 2.344 -42.437 1.00 66.12 73 GLY A CA 1
ATOM 546 C C . GLY A 1 73 ? 2.955 3.180 -43.463 1.00 66.12 73 GLY A C 1
ATOM 547 O O . GLY A 1 73 ? 2.218 2.618 -44.269 1.00 66.12 73 GLY A O 1
ATOM 548 N N . ARG A 1 74 ? 3.071 4.514 -43.405 1.00 56.88 74 ARG A N 1
ATOM 549 C CA . ARG A 1 74 ? 2.388 5.470 -44.285 1.00 56.88 74 ARG A CA 1
ATOM 550 C C . ARG A 1 74 ? 3.317 6.137 -45.313 1.00 56.88 74 ARG A C 1
ATOM 552 O O . ARG A 1 74 ? 2.805 6.905 -46.126 1.00 56.88 74 ARG A O 1
ATOM 559 N N . GLN A 1 75 ? 4.630 5.885 -45.249 1.00 48.91 75 GLN A N 1
ATOM 560 C CA . GLN A 1 75 ? 5.609 6.231 -46.293 1.00 48.91 75 GLN A CA 1
ATOM 561 C C . GLN A 1 75 ? 5.818 5.044 -47.229 1.00 48.91 75 GLN A C 1
ATOM 563 O O . GLN A 1 75 ? 6.038 5.307 -48.430 1.00 48.91 75 GLN A O 1
#

Foldseek 3Di:
DLVVLLVVLVVQQVVQVVCVVVVHDDGRDPVVSCVSNVSNVVVVVVLVVLCPDPDRPDVVVVVVVVVVVVVVVVD

Sequence (75 aa):
MARQSLWATVLYCFVFEFLKAKGMGTGADPYIAGLLSAPAWTYLGLRTLDGFAPYPKGSGHKATSAVVDAIKGRQ

pLDDT: mean 79.98, std 11.03, range [48.91, 93.62]

Radius of gyration: 20.19 Å; chains: 1; bounding box: 37×17×65 Å

Secondary structure (DSSP, 8-state):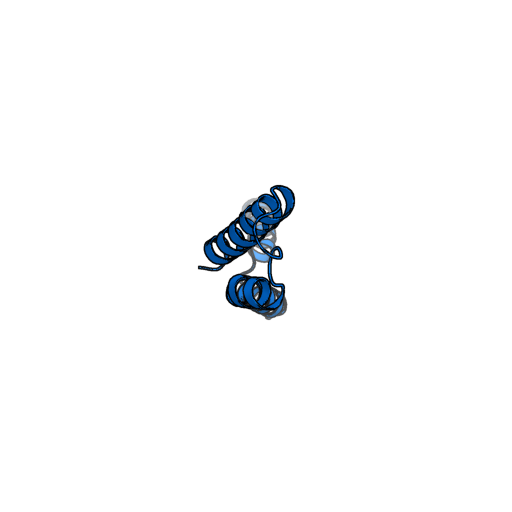
-HHHHHHHHHHHHHHHHHHHHTT-SS---HHHHHHHHHHHHHHHHHHHHHHTSSS--SHHHHHHHHHHHHHHTT-

Organism: Vibrio cholerae (NCBI:txid666)